Protein AF-A0A8D9BN60-F1 (afdb_monomer)

pLDDT: mean 88.51, std 16.21, range [39.34, 98.5]

Structure (mmCIF, N/CA/C/O backbone):
data_AF-A0A8D9BN60-F1
#
_entry.id   AF-A0A8D9BN60-F1
#
loop_
_atom_site.group_PDB
_atom_site.id
_atom_site.type_symbol
_atom_site.label_atom_id
_atom_site.label_alt_id
_atom_site.label_comp_id
_atom_site.label_asym_id
_atom_site.label_entity_id
_atom_site.label_seq_id
_atom_site.pdbx_PDB_ins_code
_atom_site.Cartn_x
_atom_site.Cartn_y
_atom_site.Cartn_z
_atom_site.occupancy
_atom_site.B_iso_or_equiv
_atom_site.auth_seq_id
_atom_site.auth_comp_id
_atom_site.auth_asym_id
_atom_site.auth_atom_id
_atom_site.pdbx_PDB_model_num
ATOM 1 N N . ARG A 1 1 ? -0.285 -2.147 -15.683 1.00 82.44 1 ARG A N 1
ATOM 2 C CA . ARG A 1 1 ? -1.670 -2.214 -16.193 1.00 82.44 1 ARG A CA 1
ATOM 3 C C . ARG A 1 1 ? -2.679 -2.809 -15.215 1.00 82.44 1 ARG A C 1
ATOM 5 O O . ARG A 1 1 ? -3.596 -2.090 -14.873 1.00 82.44 1 ARG A O 1
ATOM 12 N N . LYS A 1 2 ? -2.571 -4.063 -14.731 1.00 92.38 2 LYS A N 1
ATOM 13 C CA . LYS A 1 2 ? -3.561 -4.587 -13.751 1.00 92.38 2 LYS A CA 1
ATOM 14 C C . LYS A 1 2 ? -3.662 -3.726 -12.480 1.00 92.38 2 LYS A C 1
ATOM 16 O O . LYS A 1 2 ? -4.758 -3.490 -11.997 1.00 92.38 2 LYS A O 1
ATOM 21 N N . HIS A 1 3 ? -2.524 -3.225 -11.994 1.00 94.00 3 HIS A N 1
ATOM 22 C CA . HIS A 1 3 ? -2.446 -2.319 -10.840 1.00 94.00 3 HIS A CA 1
ATOM 23 C C . HIS A 1 3 ? -3.288 -1.044 -11.016 1.00 94.00 3 HIS A C 1
ATOM 25 O O . HIS A 1 3 ? -3.965 -0.635 -10.081 1.00 94.00 3 HIS A O 1
ATOM 31 N N . ASP A 1 4 ? -3.353 -0.501 -12.234 1.00 92.69 4 ASP A N 1
ATOM 32 C CA . ASP A 1 4 ? -4.119 0.712 -12.552 1.00 92.69 4 ASP A CA 1
ATOM 33 C C . ASP A 1 4 ? -5.643 0.481 -12.511 1.00 92.69 4 ASP A C 1
ATOM 35 O O . ASP A 1 4 ? -6.413 1.419 -12.330 1.00 92.69 4 ASP A O 1
ATOM 39 N N . PHE A 1 5 ? -6.081 -0.775 -12.655 1.00 94.94 5 PHE A N 1
ATOM 40 C CA . PHE A 1 5 ? -7.486 -1.199 -12.626 1.00 94.94 5 PHE A CA 1
ATOM 41 C C . PHE A 1 5 ? -7.836 -1.935 -11.329 1.00 94.94 5 PHE A C 1
ATOM 43 O O . PHE A 1 5 ? -8.588 -2.912 -11.335 1.00 94.94 5 PHE A O 1
ATOM 50 N N . CYS A 1 6 ? -7.255 -1.505 -10.209 1.00 97.38 6 CYS A N 1
ATOM 51 C CA . CYS A 1 6 ? -7.594 -2.064 -8.909 1.00 97.38 6 CYS A CA 1
ATOM 52 C C . CYS A 1 6 ? -9.096 -1.924 -8.620 1.00 97.38 6 CYS A C 1
ATOM 54 O O . CYS A 1 6 ? -9.716 -0.911 -8.938 1.00 97.38 6 CYS A O 1
ATOM 56 N N . PHE A 1 7 ? -9.665 -2.941 -7.975 1.00 97.12 7 PHE A N 1
ATOM 57 C CA . PHE A 1 7 ? -11.091 -2.988 -7.654 1.00 97.12 7 PHE A CA 1
ATOM 58 C C . PHE A 1 7 ? -11.523 -1.919 -6.639 1.00 97.12 7 PHE A C 1
ATOM 60 O O . PHE A 1 7 ? -12.702 -1.579 -6.578 1.00 97.12 7 PHE A O 1
ATOM 67 N N . ASP A 1 8 ? -10.590 -1.393 -5.839 1.00 98.06 8 ASP A N 1
ATOM 68 C CA . ASP A 1 8 ? -10.872 -0.325 -4.888 1.00 98.06 8 ASP A CA 1
ATOM 69 C C . ASP A 1 8 ? -9.711 0.673 -4.786 1.00 98.06 8 ASP A C 1
ATOM 71 O O . ASP A 1 8 ? -8.530 0.316 -4.802 1.00 98.06 8 ASP A O 1
ATOM 75 N N . SER A 1 9 ? -10.063 1.951 -4.672 1.00 97.75 9 SER A N 1
ATOM 76 C CA . SER A 1 9 ? -9.121 3.057 -4.587 1.00 97.75 9 SER A CA 1
ATOM 77 C C . SER A 1 9 ? -9.673 4.255 -3.809 1.00 97.75 9 SER A C 1
ATOM 79 O O . SER A 1 9 ? -10.884 4.461 -3.687 1.00 97.75 9 SER A O 1
ATOM 81 N N . ILE A 1 10 ? -8.755 5.077 -3.301 1.00 98.19 10 ILE A N 1
ATOM 82 C CA . ILE A 1 10 ? -9.016 6.399 -2.734 1.00 98.19 10 ILE A CA 1
ATOM 83 C C . ILE A 1 10 ? -8.220 7.414 -3.556 1.00 98.19 10 ILE A C 1
ATOM 85 O O . ILE A 1 10 ? -6.985 7.444 -3.521 1.00 98.19 10 ILE A O 1
ATOM 89 N N . LEU A 1 11 ? -8.939 8.238 -4.318 1.00 97.69 11 LEU A N 1
ATOM 90 C CA . LEU A 1 11 ? -8.359 9.275 -5.172 1.00 97.69 11 LEU A CA 1
ATOM 91 C C . LEU A 1 11 ? -7.572 10.325 -4.358 1.00 97.69 11 LEU A C 1
ATOM 93 O O . LEU A 1 11 ? -7.798 10.460 -3.150 1.00 97.69 11 LEU A O 1
ATOM 97 N N . PRO A 1 12 ? -6.653 11.072 -4.999 1.00 97.81 12 PRO A N 1
ATOM 98 C CA . PRO A 1 12 ? -5.926 12.168 -4.357 1.00 97.81 12 PRO A CA 1
ATOM 99 C C . PRO A 1 12 ? -6.863 13.141 -3.640 1.00 97.81 12 PRO A C 1
ATOM 101 O O . PRO A 1 12 ? -7.882 13.545 -4.201 1.00 97.81 12 PRO A O 1
ATOM 104 N N . HIS A 1 13 ? -6.529 13.505 -2.401 1.00 97.75 13 HIS A N 1
ATOM 105 C CA . HIS A 1 13 ? -7.288 14.454 -1.572 1.00 97.75 13 HIS A CA 1
ATOM 106 C C . HIS A 1 13 ? -8.757 14.074 -1.310 1.00 97.75 13 HIS A C 1
ATOM 108 O O . HIS A 1 13 ? -9.553 14.916 -0.895 1.00 97.75 13 HIS A O 1
ATOM 114 N N . ARG A 1 14 ? -9.142 12.809 -1.530 1.00 98.44 14 ARG A N 1
ATOM 115 C CA . ARG A 1 14 ? -10.487 12.304 -1.225 1.00 98.44 14 ARG A CA 1
ATOM 116 C C . ARG A 1 14 ? -10.494 11.470 0.048 1.00 98.44 14 ARG A C 1
ATOM 118 O O . ARG A 1 14 ? -9.485 10.886 0.447 1.00 98.44 14 ARG A O 1
ATOM 125 N N . THR A 1 15 ? -11.674 11.404 0.656 1.00 98.44 15 THR A N 1
ATOM 126 C CA . THR A 1 15 ? -11.955 10.591 1.838 1.00 98.44 15 THR A CA 1
ATOM 127 C C . THR A 1 15 ? -12.877 9.439 1.467 1.00 98.44 15 THR A C 1
ATOM 129 O O . THR A 1 15 ? -13.890 9.641 0.796 1.00 98.44 15 THR A O 1
ATOM 132 N N . LYS A 1 16 ? -12.539 8.232 1.921 1.00 98.44 16 LYS A N 1
ATOM 133 C CA . LYS A 1 16 ? -13.365 7.024 1.802 1.00 98.44 16 LYS A CA 1
ATOM 134 C C . LYS A 1 16 ? -13.144 6.157 3.040 1.00 98.44 16 LYS A C 1
ATOM 136 O O . LYS A 1 16 ? -12.029 6.100 3.544 1.00 98.44 16 LYS A O 1
ATOM 141 N N . TYR A 1 17 ? -14.192 5.514 3.557 1.00 97.94 17 TYR A N 1
ATOM 142 C CA . TYR A 1 17 ? -14.123 4.685 4.776 1.00 97.94 17 TYR A CA 1
ATOM 143 C C . TYR A 1 17 ? -13.575 5.417 6.021 1.00 97.94 17 TYR A C 1
ATOM 145 O O . TYR A 1 17 ? -12.984 4.802 6.902 1.00 97.94 17 TYR A O 1
ATOM 153 N N . GLY A 1 18 ? -13.716 6.747 6.076 1.00 97.56 18 GLY A N 1
ATOM 154 C CA . GLY A 1 18 ? -13.112 7.578 7.125 1.00 97.56 18 GLY A CA 1
ATOM 155 C C . GLY A 1 18 ? -11.595 7.784 6.990 1.00 97.56 18 GLY A C 1
ATOM 156 O O . GLY A 1 18 ? -10.995 8.427 7.844 1.00 97.56 18 GLY A O 1
ATOM 157 N N . LEU A 1 19 ? -10.968 7.283 5.921 1.00 98.06 19 LEU A N 1
ATOM 158 C CA . LEU A 1 19 ? -9.567 7.527 5.590 1.00 98.06 19 LEU A CA 1
ATOM 159 C C . LEU A 1 19 ? -9.453 8.620 4.528 1.00 98.06 19 LEU A C 1
ATOM 161 O O . LEU A 1 19 ? -10.039 8.512 3.452 1.00 98.06 19 LEU A O 1
ATOM 165 N N . THR A 1 20 ? -8.655 9.646 4.806 1.00 98.06 20 THR A N 1
ATOM 166 C CA . THR A 1 20 ? -8.311 10.693 3.835 1.00 98.06 20 THR A CA 1
ATOM 167 C C . THR A 1 20 ? -6.973 10.369 3.190 1.00 98.06 20 THR A C 1
ATOM 169 O O . THR A 1 20 ? -6.004 10.104 3.900 1.00 98.06 20 THR A O 1
ATOM 172 N N . ASN A 1 21 ? -6.904 10.399 1.859 1.00 97.44 21 ASN A N 1
ATOM 173 C CA . ASN A 1 21 ? -5.641 10.333 1.128 1.00 97.44 21 ASN A CA 1
ATOM 174 C C . ASN A 1 21 ? -5.019 11.741 1.046 1.00 97.44 21 ASN A C 1
ATOM 176 O O . ASN A 1 21 ? -5.516 12.564 0.278 1.00 97.44 21 ASN A O 1
ATOM 180 N N . PRO A 1 22 ? -3.939 12.049 1.791 1.00 95.56 22 PRO A N 1
ATOM 181 C CA . PRO A 1 22 ? -3.336 13.381 1.769 1.00 95.56 22 PRO A CA 1
ATOM 182 C C . PRO A 1 22 ? -2.410 13.597 0.563 1.00 95.56 22 PRO A C 1
ATOM 184 O O . PRO A 1 22 ? -1.935 14.709 0.350 1.00 95.56 22 PRO A O 1
ATOM 187 N N . GLY A 1 23 ? -2.085 12.533 -0.178 1.00 93.56 23 GLY A N 1
ATOM 188 C CA . GLY A 1 23 ? -1.087 12.567 -1.238 1.00 93.56 23 GLY A CA 1
ATOM 189 C C . GLY A 1 23 ? -1.666 12.926 -2.610 1.00 93.56 23 GLY A C 1
ATOM 190 O O . GLY A 1 23 ? -2.871 12.795 -2.828 1.00 93.56 23 GLY A O 1
ATOM 191 N N . PRO A 1 24 ? -0.790 13.292 -3.562 1.00 94.81 24 PRO A N 1
ATOM 192 C CA . PRO A 1 24 ? -1.179 13.637 -4.931 1.00 94.81 24 PRO A CA 1
ATOM 193 C C . PRO A 1 24 ? -1.454 12.407 -5.815 1.00 94.81 24 PRO A C 1
ATOM 195 O O . PRO A 1 24 ? -1.898 12.549 -6.949 1.00 94.81 24 PRO A O 1
ATOM 198 N N . PHE A 1 25 ? -1.186 11.196 -5.318 1.00 93.81 25 PHE A N 1
ATOM 199 C CA . PHE A 1 25 ? -1.358 9.942 -6.054 1.00 93.81 25 PHE A CA 1
ATOM 200 C C . PHE A 1 25 ? -2.501 9.116 -5.478 1.00 93.81 25 PHE A C 1
ATOM 202 O O . PHE A 1 25 ? -2.787 9.185 -4.280 1.00 93.81 25 PHE A O 1
ATOM 209 N N . VAL A 1 26 ? -3.134 8.308 -6.329 1.00 95.62 26 VAL A N 1
ATOM 210 C CA . VAL A 1 26 ? -4.171 7.364 -5.909 1.00 95.62 26 VAL A CA 1
ATOM 211 C C . VAL A 1 26 ? -3.609 6.367 -4.889 1.00 95.62 26 VAL A C 1
ATOM 213 O O . VAL A 1 26 ? -2.463 5.926 -4.985 1.00 95.62 26 VAL A O 1
ATOM 216 N N . ARG A 1 27 ? -4.416 6.027 -3.886 1.00 96.94 27 ARG A N 1
ATOM 217 C CA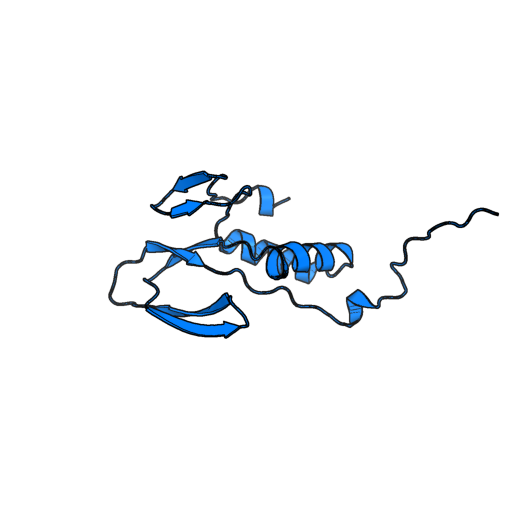 . ARG A 1 27 ? -4.129 4.950 -2.934 1.00 96.94 27 ARG A CA 1
ATOM 218 C C . ARG A 1 27 ? -5.018 3.770 -3.274 1.00 96.94 27 ARG A C 1
ATOM 220 O O . ARG A 1 27 ? -6.203 3.972 -3.515 1.00 96.94 27 ARG A O 1
ATOM 227 N N . LEU A 1 28 ? -4.463 2.567 -3.301 1.00 97.69 28 LEU A N 1
ATOM 228 C CA . LEU A 1 28 ? -5.177 1.358 -3.712 1.00 97.69 28 LEU A CA 1
ATOM 229 C C . LEU A 1 28 ? -5.370 0.399 -2.537 1.00 97.69 28 LEU A C 1
ATOM 231 O O . LEU A 1 28 ? -4.735 0.544 -1.485 1.00 97.69 28 LEU A O 1
ATOM 235 N N . HIS A 1 29 ? -6.240 -0.592 -2.731 1.00 98.25 29 HIS A N 1
ATOM 236 C CA . HIS A 1 29 ? -6.368 -1.695 -1.787 1.00 98.25 29 HIS A CA 1
ATOM 237 C C . HIS A 1 29 ? -5.046 -2.473 -1.670 1.00 98.25 29 HIS A C 1
ATOM 239 O O . HIS A 1 29 ? -4.359 -2.699 -2.670 1.00 98.25 29 HIS A O 1
ATOM 245 N N . CYS A 1 30 ? -4.695 -2.926 -0.464 1.00 98.06 30 CYS A N 1
ATOM 246 C CA . CYS A 1 30 ? -3.418 -3.607 -0.213 1.00 98.06 30 CYS A CA 1
ATOM 247 C C . CYS A 1 30 ? -3.198 -4.867 -1.058 1.00 98.06 30 CYS A C 1
ATOM 249 O O . CYS A 1 30 ? -2.060 -5.175 -1.405 1.00 98.06 30 CYS A O 1
ATOM 251 N N . ASP A 1 31 ? -4.263 -5.566 -1.444 1.00 97.75 31 ASP A N 1
ATOM 252 C CA . ASP A 1 31 ? -4.150 -6.741 -2.317 1.00 97.75 31 ASP A CA 1
ATOM 253 C C . ASP A 1 31 ? -3.646 -6.383 -3.721 1.00 97.75 31 ASP A C 1
ATOM 255 O O . 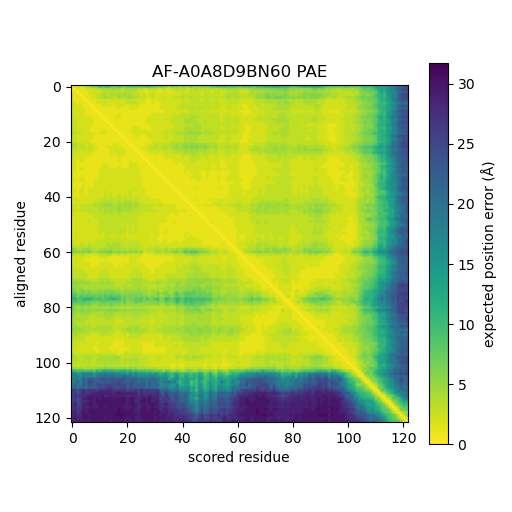ASP A 1 31 ? -2.854 -7.130 -4.296 1.00 97.75 31 ASP A O 1
ATOM 259 N N . CYS A 1 32 ? -4.037 -5.220 -4.252 1.00 98.00 32 CYS A N 1
ATOM 260 C CA . CYS A 1 32 ? -3.566 -4.738 -5.549 1.00 98.00 32 CYS A CA 1
ATOM 261 C C . CYS A 1 32 ? -2.077 -4.383 -5.500 1.00 98.00 32 CYS A C 1
ATOM 263 O O . CYS A 1 32 ? -1.322 -4.755 -6.400 1.00 98.00 32 CYS A O 1
ATOM 265 N N . ASP A 1 33 ? -1.638 -3.717 -4.430 1.00 97.69 33 ASP A N 1
ATOM 266 C CA . ASP A 1 33 ? -0.223 -3.413 -4.203 1.00 97.69 33 ASP A CA 1
ATOM 267 C C . ASP A 1 33 ? 0.608 -4.693 -4.016 1.00 97.69 33 ASP A C 1
ATOM 269 O O . ASP A 1 33 ? 1.697 -4.819 -4.578 1.00 97.69 33 ASP A O 1
ATOM 273 N N . LEU A 1 34 ? 0.087 -5.682 -3.284 1.00 96.75 34 LEU A N 1
ATOM 274 C CA . LEU A 1 34 ? 0.761 -6.963 -3.072 1.00 96.75 34 LEU A CA 1
ATOM 275 C C . LEU A 1 34 ? 0.863 -7.783 -4.364 1.00 96.75 34 LEU A C 1
ATOM 277 O O . LEU A 1 34 ? 1.894 -8.405 -4.636 1.00 96.75 34 LEU A O 1
ATOM 281 N N . GLU A 1 35 ? -0.185 -7.790 -5.184 1.00 97.44 35 GLU A N 1
ATOM 282 C CA . GLU A 1 35 ? -0.140 -8.428 -6.494 1.00 97.44 35 GLU A CA 1
ATOM 283 C C . GLU A 1 35 ? 0.847 -7.720 -7.428 1.00 97.44 35 GLU A C 1
ATOM 285 O O . GLU A 1 35 ? 1.624 -8.388 -8.119 1.00 97.44 35 GLU A O 1
ATOM 290 N N . PHE A 1 36 ? 0.869 -6.386 -7.418 1.00 97.50 36 PHE A N 1
ATOM 291 C CA . PHE A 1 36 ? 1.819 -5.604 -8.200 1.00 97.50 36 PHE A CA 1
ATOM 292 C C . PHE A 1 36 ? 3.264 -5.895 -7.790 1.00 97.50 36 PHE A C 1
ATOM 294 O O . PHE A 1 36 ? 4.098 -6.175 -8.651 1.00 97.50 36 PHE A O 1
ATOM 301 N N . HIS A 1 37 ? 3.538 -5.962 -6.485 1.00 96.56 37 HIS A N 1
ATOM 302 C CA . HIS A 1 37 ? 4.837 -6.369 -5.944 1.00 96.56 37 HIS A CA 1
ATOM 303 C C . HIS A 1 37 ? 5.268 -7.741 -6.476 1.00 96.56 37 HIS A C 1
ATOM 305 O O . HIS A 1 37 ? 6.351 -7.883 -7.048 1.00 96.56 37 HIS A O 1
ATOM 311 N N . ARG A 1 38 ? 4.391 -8.750 -6.383 1.00 96.69 38 ARG A N 1
ATOM 312 C CA . ARG A 1 38 ? 4.657 -10.100 -6.912 1.00 96.69 38 ARG A CA 1
ATOM 313 C C . ARG A 1 38 ? 4.841 -10.109 -8.427 1.00 96.69 38 ARG A C 1
ATOM 315 O O . ARG A 1 38 ? 5.619 -10.908 -8.939 1.00 96.69 38 ARG A O 1
ATOM 322 N N . CYS A 1 39 ? 4.109 -9.274 -9.159 1.00 97.19 39 CYS A N 1
ATOM 323 C CA . CYS A 1 39 ? 4.239 -9.138 -10.607 1.00 97.19 39 CYS A CA 1
ATOM 324 C C . CYS A 1 39 ? 5.631 -8.617 -10.985 1.00 97.19 39 CYS A C 1
ATOM 326 O O . CYS A 1 39 ? 6.340 -9.270 -11.746 1.00 97.19 39 CYS A O 1
ATOM 328 N N . LEU A 1 40 ? 6.063 -7.511 -10.375 1.00 95.75 40 LEU A N 1
ATOM 329 C CA . LEU A 1 40 ? 7.379 -6.919 -10.618 1.00 95.75 40 LEU A CA 1
ATOM 330 C C . LEU A 1 40 ? 8.523 -7.862 -10.227 1.00 95.75 40 LEU A C 1
ATOM 332 O O . LEU A 1 40 ? 9.501 -7.971 -10.969 1.00 95.75 40 LEU A O 1
ATOM 336 N N . LYS A 1 41 ? 8.382 -8.578 -9.099 1.00 94.31 41 LYS A N 1
ATOM 337 C CA . LYS A 1 41 ? 9.349 -9.603 -8.672 1.00 94.31 41 LYS A CA 1
ATOM 338 C C . LYS A 1 41 ? 9.459 -10.754 -9.667 1.00 94.31 41 LYS A C 1
ATOM 340 O O . LYS A 1 41 ? 10.560 -11.229 -9.901 1.00 94.31 41 LYS A O 1
ATOM 345 N N . ARG A 1 42 ? 8.336 -11.220 -10.223 1.00 94.31 42 ARG A N 1
ATOM 346 C CA . ARG A 1 42 ? 8.329 -12.305 -11.218 1.00 94.31 42 ARG A CA 1
ATOM 347 C C . ARG A 1 42 ? 8.896 -11.863 -12.563 1.00 94.31 42 ARG A C 1
ATOM 349 O O . ARG A 1 42 ? 9.563 -12.659 -13.204 1.00 94.31 42 ARG A O 1
ATOM 356 N N . ALA A 1 43 ? 8.634 -10.621 -12.974 1.00 94.00 43 ALA A N 1
ATOM 357 C CA . ALA A 1 43 ? 9.178 -10.073 -14.213 1.00 94.00 43 ALA A CA 1
ATOM 358 C C . ALA A 1 43 ? 10.713 -9.985 -14.174 1.00 94.00 43 ALA A C 1
ATOM 360 O O . ALA A 1 43 ? 11.358 -10.318 -15.160 1.00 94.00 43 ALA A O 1
ATOM 361 N N . ASN A 1 44 ? 11.279 -9.583 -13.027 1.00 89.06 44 ASN A N 1
ATOM 362 C CA . ASN A 1 44 ? 12.720 -9.581 -12.748 1.00 89.06 44 ASN A CA 1
ATOM 363 C C . ASN A 1 44 ? 13.603 -8.968 -13.862 1.00 89.06 44 ASN A C 1
ATOM 365 O O . ASN A 1 44 ? 14.675 -9.484 -14.179 1.00 89.06 44 ASN A O 1
ATOM 369 N N . THR A 1 45 ? 13.142 -7.873 -14.469 1.00 90.38 45 THR A N 1
ATOM 370 C CA . THR A 1 45 ? 13.909 -7.074 -15.435 1.00 90.38 45 THR A CA 1
ATOM 371 C C . THR A 1 45 ? 14.465 -5.827 -14.754 1.00 90.38 45 THR A C 1
ATOM 373 O O . THR A 1 45 ? 13.938 -5.401 -13.724 1.00 90.38 45 THR A O 1
ATOM 376 N N . PHE A 1 46 ? 15.485 -5.184 -15.333 1.00 90.25 46 PHE A N 1
ATOM 377 C CA . PHE A 1 46 ? 16.009 -3.917 -14.807 1.00 90.25 46 PHE A CA 1
ATOM 378 C C . PHE A 1 46 ? 14.893 -2.878 -14.590 1.00 90.25 46 PHE A C 1
ATOM 380 O O . PHE A 1 46 ? 14.773 -2.284 -13.517 1.00 90.25 46 PHE A O 1
ATOM 387 N N . ALA A 1 47 ? 13.997 -2.740 -15.574 1.00 92.31 47 ALA A N 1
ATOM 388 C CA . ALA A 1 47 ? 12.844 -1.851 -15.483 1.00 92.31 47 ALA A CA 1
ATOM 389 C C . ALA A 1 47 ? 11.870 -2.251 -14.358 1.00 92.31 47 ALA A C 1
ATOM 391 O O . ALA A 1 47 ? 11.432 -1.387 -13.598 1.00 92.31 47 ALA A O 1
ATOM 392 N N . SER A 1 48 ? 11.534 -3.542 -14.207 1.00 93.75 48 SER A N 1
ATOM 393 C CA . SER A 1 48 ? 10.595 -3.974 -13.161 1.00 93.75 48 SER A CA 1
ATOM 394 C C . SER A 1 48 ? 11.176 -3.810 -11.756 1.00 93.75 48 SER A C 1
ATOM 396 O O . SER A 1 48 ? 10.450 -3.435 -10.832 1.00 93.75 48 SER A O 1
ATOM 398 N N . VAL A 1 49 ? 12.485 -4.024 -11.600 1.00 93.25 49 VAL A N 1
ATOM 399 C CA . VAL A 1 49 ? 13.214 -3.766 -10.354 1.00 93.25 49 VAL A CA 1
ATOM 400 C C . VAL A 1 49 ? 13.232 -2.272 -10.040 1.00 93.25 49 VAL A C 1
ATOM 402 O O . VAL A 1 49 ? 12.883 -1.890 -8.923 1.00 93.25 49 VAL A O 1
ATOM 405 N N . GLY A 1 50 ? 13.553 -1.421 -11.019 1.00 94.06 50 GLY A N 1
ATOM 406 C CA . GLY A 1 50 ? 13.532 0.035 -10.862 1.00 94.06 50 GLY A CA 1
ATOM 407 C C . GLY A 1 50 ? 12.163 0.556 -10.415 1.00 94.06 50 GLY A C 1
ATOM 408 O O . GLY A 1 50 ? 12.067 1.276 -9.420 1.00 94.06 50 GLY A O 1
ATOM 409 N N . VAL A 1 51 ? 11.087 0.117 -11.078 1.00 95.31 51 VAL A N 1
ATOM 410 C CA . VAL A 1 51 ? 9.705 0.455 -10.692 1.00 95.31 51 VAL A CA 1
ATOM 411 C C . VAL A 1 51 ? 9.392 -0.027 -9.273 1.00 95.31 51 VAL A C 1
ATOM 413 O O . VAL A 1 51 ? 8.829 0.728 -8.480 1.00 95.31 51 VAL A O 1
ATOM 416 N N . GLY A 1 52 ? 9.791 -1.253 -8.923 1.00 95.06 52 GLY A N 1
ATOM 417 C CA . GLY A 1 52 ? 9.579 -1.814 -7.590 1.00 95.06 52 GLY A CA 1
ATOM 418 C C . GLY A 1 52 ? 10.271 -1.003 -6.492 1.00 95.06 52 GLY A C 1
ATOM 419 O O . GLY A 1 52 ? 9.657 -0.683 -5.473 1.00 95.06 52 GLY A O 1
ATOM 420 N N . ILE A 1 53 ? 11.525 -0.605 -6.713 1.00 94.25 53 ILE A N 1
ATOM 421 C CA . ILE A 1 53 ? 12.287 0.226 -5.773 1.00 94.25 53 ILE A CA 1
ATOM 422 C C . ILE A 1 53 ? 11.635 1.603 -5.618 1.00 94.25 53 ILE A C 1
ATOM 424 O O . ILE A 1 53 ? 11.400 2.043 -4.490 1.00 94.25 53 ILE A O 1
ATOM 428 N N . ILE A 1 54 ? 11.306 2.278 -6.722 1.00 93.88 54 ILE A N 1
ATOM 429 C CA . ILE A 1 54 ? 10.695 3.611 -6.669 1.00 93.88 54 ILE A CA 1
ATOM 430 C C . ILE A 1 54 ? 9.362 3.553 -5.915 1.00 93.88 54 ILE A C 1
ATOM 432 O O . ILE A 1 54 ? 9.164 4.308 -4.961 1.00 93.88 54 ILE A O 1
ATOM 436 N N . TYR A 1 55 ? 8.475 2.626 -6.279 1.00 94.75 55 TYR A N 1
ATOM 437 C CA . TYR A 1 55 ? 7.133 2.547 -5.705 1.00 94.75 55 TYR A CA 1
ATOM 438 C C . TYR A 1 55 ? 7.139 2.124 -4.224 1.00 94.75 55 TYR A C 1
ATOM 440 O O . TYR A 1 55 ? 6.584 2.823 -3.372 1.00 94.75 55 TYR A O 1
ATOM 448 N N . PHE A 1 56 ? 7.797 1.008 -3.889 1.00 94.06 56 PHE A N 1
ATOM 449 C CA . PHE A 1 56 ? 7.700 0.402 -2.554 1.00 94.06 56 PHE A CA 1
ATOM 450 C C . PHE A 1 56 ? 8.766 0.892 -1.565 1.00 94.06 56 PHE A C 1
ATOM 452 O O . PHE A 1 56 ? 8.533 0.853 -0.357 1.00 94.06 56 PHE A O 1
ATOM 459 N N . ASN A 1 57 ? 9.928 1.366 -2.033 1.00 91.69 57 ASN A N 1
ATOM 460 C CA . ASN A 1 57 ? 11.038 1.737 -1.144 1.00 91.69 57 ASN A CA 1
ATOM 461 C C . ASN A 1 57 ? 11.246 3.252 -1.035 1.00 91.69 57 ASN A C 1
ATOM 463 O O . ASN A 1 57 ? 11.577 3.721 0.057 1.00 91.69 57 ASN A O 1
ATOM 467 N N . ILE A 1 58 ? 11.064 4.005 -2.128 1.00 91.38 58 ILE A N 1
ATOM 468 C CA . ILE A 1 58 ? 11.267 5.464 -2.158 1.00 91.38 58 ILE A CA 1
ATOM 469 C C . ILE A 1 58 ? 9.967 6.196 -1.824 1.00 91.38 58 ILE A C 1
ATOM 471 O O . ILE A 1 58 ? 9.911 6.906 -0.820 1.00 91.38 58 ILE A O 1
ATOM 475 N N . LEU A 1 59 ? 8.914 5.990 -2.624 1.00 91.25 59 LEU A N 1
ATOM 476 C CA . LEU A 1 59 ? 7.626 6.662 -2.432 1.00 91.25 59 LEU A CA 1
ATOM 477 C C . LEU A 1 59 ? 6.890 6.169 -1.183 1.00 91.25 59 LEU A C 1
ATOM 479 O O . LEU A 1 59 ? 6.140 6.940 -0.585 1.00 91.25 59 LEU A O 1
ATOM 483 N N . LYS A 1 60 ? 7.104 4.900 -0.799 1.00 88.62 60 LYS A N 1
ATOM 484 C CA . LYS A 1 60 ? 6.487 4.251 0.374 1.00 88.62 60 LYS A CA 1
ATOM 485 C C . LYS A 1 60 ? 4.985 4.525 0.439 1.00 88.62 60 LYS A C 1
ATOM 487 O O . LYS A 1 60 ? 4.448 4.970 1.454 1.00 88.62 60 LYS A O 1
ATOM 492 N N . ALA A 1 61 ? 4.321 4.324 -0.698 1.00 86.50 61 ALA A N 1
ATOM 493 C CA . ALA A 1 61 ? 2.882 4.468 -0.796 1.00 86.50 61 ALA A CA 1
ATOM 494 C C . ALA A 1 61 ? 2.207 3.547 0.231 1.00 86.50 61 ALA A C 1
ATOM 496 O O . ALA A 1 61 ? 2.480 2.349 0.272 1.00 86.50 61 ALA A O 1
ATOM 497 N N . LYS A 1 62 ? 1.334 4.116 1.068 1.00 94.38 62 LYS A N 1
ATOM 498 C CA . LYS A 1 62 ? 0.461 3.317 1.930 1.00 94.38 62 LYS A CA 1
ATOM 499 C C . LYS A 1 62 ? -0.679 2.742 1.099 1.00 94.38 62 LYS A C 1
ATOM 501 O O . LYS A 1 62 ? -1.170 3.403 0.184 1.00 94.38 62 LYS A O 1
ATOM 506 N N . CYS A 1 63 ? -1.137 1.561 1.468 1.00 97.38 63 CYS A N 1
ATOM 507 C CA . CYS A 1 63 ? -2.350 0.948 0.945 1.00 97.38 63 CYS A CA 1
ATOM 508 C C . CYS A 1 63 ? -3.406 0.879 2.051 1.00 97.38 63 CYS A C 1
ATOM 510 O O . CYS A 1 63 ? -3.094 1.096 3.226 1.00 97.38 63 CYS A O 1
ATOM 512 N N . PHE A 1 64 ? -4.655 0.585 1.703 1.00 98.31 64 PHE A N 1
ATOM 513 C CA . PHE A 1 64 ? -5.714 0.381 2.693 1.00 98.31 64 PHE A CA 1
ATOM 514 C C . PHE A 1 64 ? -6.317 -1.020 2.591 1.00 98.31 64 PHE A C 1
ATOM 516 O O . PHE A 1 64 ? -6.352 -1.612 1.514 1.00 98.31 64 PHE A O 1
ATOM 523 N N . LYS A 1 65 ? -6.783 -1.555 3.720 1.00 98.19 65 LYS A N 1
ATOM 524 C CA . LYS A 1 65 ? -7.577 -2.790 3.787 1.00 98.19 65 LYS A CA 1
ATOM 525 C C . LYS A 1 65 ? -8.392 -2.833 5.072 1.00 98.19 65 LYS A C 1
ATOM 527 O O . LYS A 1 65 ? -8.074 -2.130 6.035 1.00 98.19 65 LYS A O 1
ATOM 532 N N . GLU A 1 66 ? -9.420 -3.668 5.088 1.00 98.25 66 GLU A N 1
ATOM 533 C CA . GLU A 1 66 ? -10.175 -3.980 6.297 1.00 98.25 66 GLU A CA 1
ATOM 534 C C . GLU A 1 66 ? -9.410 -4.981 7.172 1.00 98.25 66 GLU A C 1
ATOM 536 O O . GLU A 1 66 ? -9.053 -6.075 6.737 1.00 98.25 66 GLU A O 1
ATOM 541 N N . GLU A 1 67 ? -9.140 -4.597 8.419 1.00 97.94 67 GLU A N 1
ATOM 542 C CA . GLU A 1 67 ? -8.396 -5.421 9.370 1.00 97.94 67 GLU A CA 1
ATOM 543 C C . GLU A 1 67 ? -8.760 -5.058 10.815 1.00 97.94 67 GLU A C 1
ATOM 545 O O . GLU A 1 67 ? -9.326 -3.992 11.079 1.00 97.94 67 GLU A O 1
ATOM 550 N N . TYR A 1 68 ? -8.425 -5.932 11.762 1.00 98.38 68 TYR A N 1
ATOM 551 C CA . TYR A 1 68 ? -8.507 -5.624 13.191 1.00 98.38 68 TYR A CA 1
ATOM 552 C C . TYR A 1 68 ? -7.722 -4.345 13.557 1.00 98.38 68 TYR A C 1
ATOM 554 O O . TYR A 1 68 ? -6.716 -4.031 12.913 1.00 98.38 68 TYR A O 1
ATOM 562 N N . PRO A 1 69 ? -8.166 -3.560 14.559 1.00 98.25 69 PRO A N 1
ATOM 563 C CA . PRO A 1 69 ? -7.481 -2.333 14.962 1.00 98.25 69 PRO A CA 1
ATOM 564 C C . PRO A 1 69 ? -6.016 -2.567 15.334 1.00 98.25 69 PRO A C 1
ATOM 566 O O . PRO A 1 69 ? -5.708 -3.469 16.109 1.00 98.25 69 PRO A O 1
ATOM 569 N N . ILE A 1 70 ? -5.124 -1.729 14.803 1.00 97.50 70 ILE A N 1
ATOM 570 C CA . ILE A 1 70 ? -3.698 -1.767 15.146 1.00 97.50 70 ILE A CA 1
ATOM 571 C C . ILE A 1 70 ? -3.514 -1.285 16.591 1.00 97.50 70 ILE A C 1
ATOM 573 O O . ILE A 1 70 ? -3.974 -0.197 16.940 1.00 97.50 70 ILE A O 1
ATOM 577 N N . VAL A 1 71 ? -2.823 -2.085 17.404 1.00 97.62 71 VAL A N 1
ATOM 578 C CA . VAL A 1 71 ? -2.427 -1.757 18.783 1.00 97.62 71 VAL A CA 1
ATOM 579 C C . VAL A 1 71 ? -1.033 -1.149 18.793 1.00 97.62 71 VAL A C 1
ATOM 581 O O . VAL A 1 71 ? -0.829 -0.048 19.299 1.00 97.62 71 VAL A O 1
ATOM 584 N N . SER A 1 72 ? -0.071 -1.855 18.202 1.00 96.31 72 SER A N 1
ATOM 585 C CA . SER A 1 72 ? 1.335 -1.471 18.226 1.00 96.31 72 SER A CA 1
ATOM 586 C C . SER A 1 72 ? 2.078 -1.974 16.984 1.00 96.31 72 SER A C 1
ATOM 588 O O . SER A 1 72 ? 1.573 -2.791 16.205 1.00 96.31 72 SER A O 1
ATOM 590 N N . CYS A 1 73 ? 3.290 -1.458 16.775 1.00 95.69 73 CYS A N 1
ATOM 591 C CA . CYS A 1 73 ? 4.208 -1.993 15.780 1.00 95.69 73 CYS A CA 1
ATOM 592 C C . CYS A 1 73 ? 5.146 -3.014 16.429 1.00 95.69 73 CYS A C 1
ATOM 594 O O . CYS A 1 73 ? 5.936 -2.654 17.297 1.00 95.69 73 CYS A O 1
ATOM 596 N N . LEU A 1 74 ? 5.111 -4.258 15.953 1.00 95.69 74 LEU A N 1
ATOM 597 C CA . LEU A 1 74 ? 5.975 -5.341 16.428 1.00 95.69 74 LEU A CA 1
ATOM 598 C C . LEU A 1 74 ? 7.345 -5.345 15.743 1.00 95.69 74 LEU A C 1
ATOM 600 O O . LEU A 1 74 ? 8.322 -5.825 16.308 1.00 95.69 74 LEU A O 1
ATOM 604 N N . GLN A 1 75 ? 7.423 -4.845 14.507 1.00 94.19 75 GLN A N 1
ATOM 605 C CA . GLN A 1 75 ? 8.664 -4.845 13.735 1.00 94.19 75 GLN A CA 1
ATOM 606 C C . GLN A 1 75 ? 8.816 -3.547 12.943 1.00 94.19 75 GLN A C 1
ATOM 608 O O . GLN A 1 75 ? 8.170 -3.353 11.912 1.00 94.19 75 GLN A O 1
ATOM 613 N N . LEU A 1 76 ? 9.700 -2.668 13.417 1.00 91.88 76 LEU A N 1
ATOM 614 C CA . LEU A 1 76 ? 10.094 -1.448 12.718 1.00 91.88 76 LEU A CA 1
ATOM 615 C C . LEU A 1 76 ? 11.259 -1.723 11.772 1.00 91.88 76 LEU A C 1
ATOM 617 O O . LEU A 1 76 ? 12.215 -2.419 12.110 1.00 91.88 76 LEU A O 1
ATOM 621 N N . ARG A 1 77 ? 11.226 -1.093 10.599 1.00 86.81 77 ARG A N 1
ATOM 622 C CA . ARG A 1 77 ? 12.394 -0.997 9.723 1.00 86.81 77 ARG A CA 1
ATOM 623 C C . ARG A 1 77 ? 12.475 0.406 9.146 1.00 86.81 77 ARG A C 1
ATOM 625 O O . ARG A 1 77 ? 11.701 0.795 8.263 1.00 86.81 77 ARG A O 1
ATOM 632 N N . GLY A 1 78 ? 13.432 1.181 9.649 1.00 85.94 78 GLY A N 1
ATOM 633 C CA . GLY A 1 78 ? 13.479 2.627 9.446 1.00 85.94 78 GLY 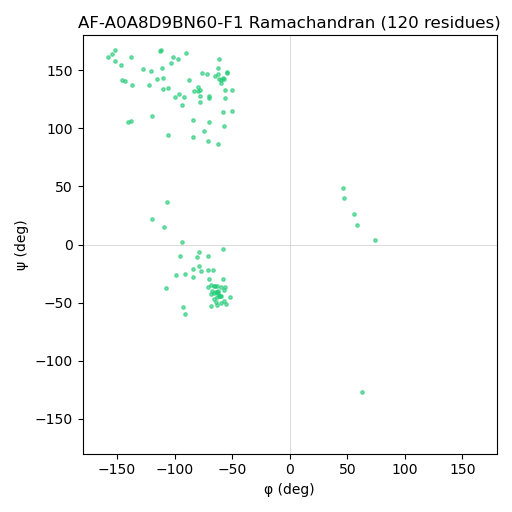A CA 1
ATOM 634 C C . GLY A 1 78 ? 12.252 3.296 10.072 1.00 85.94 78 GLY A C 1
ATOM 635 O O . GLY A 1 78 ? 11.941 3.053 11.230 1.00 85.94 78 GLY A O 1
ATOM 636 N N . ARG A 1 79 ? 11.527 4.102 9.288 1.00 85.31 79 ARG A N 1
ATOM 637 C CA . ARG A 1 79 ? 10.292 4.788 9.721 1.00 85.31 79 ARG A CA 1
ATOM 638 C C . ARG A 1 79 ? 8.991 4.030 9.408 1.00 85.31 79 ARG A C 1
ATOM 640 O O . ARG A 1 79 ? 7.919 4.562 9.664 1.00 85.31 79 ARG A O 1
ATOM 647 N N . SER A 1 80 ? 9.077 2.833 8.824 1.00 88.25 80 SER A N 1
ATOM 648 C CA . SER A 1 80 ? 7.906 2.033 8.432 1.00 88.25 80 SER A CA 1
ATOM 649 C C . SER A 1 80 ? 7.771 0.808 9.330 1.00 88.25 80 SER A C 1
ATOM 651 O O . SER A 1 80 ? 8.775 0.195 9.703 1.00 88.25 80 SER A O 1
ATOM 653 N N . CYS A 1 81 ? 6.528 0.449 9.640 1.00 92.12 81 CYS A N 1
ATOM 654 C CA . CYS A 1 81 ? 6.189 -0.756 10.383 1.00 92.12 81 CYS A CA 1
ATOM 655 C C . CYS A 1 81 ? 5.912 -1.924 9.427 1.00 92.12 81 CYS A C 1
ATOM 657 O O . CYS A 1 81 ? 5.098 -1.786 8.518 1.00 92.12 81 CYS A O 1
ATOM 659 N N . GLU A 1 82 ? 6.577 -3.062 9.625 1.00 90.12 82 GLU A N 1
ATOM 660 C CA . GLU A 1 82 ? 6.426 -4.263 8.789 1.00 90.12 82 GLU A CA 1
ATOM 661 C C . GLU A 1 82 ? 5.484 -5.306 9.407 1.00 90.12 82 GLU A C 1
ATOM 663 O O . GLU A 1 82 ? 4.874 -6.085 8.675 1.00 90.12 82 GLU A O 1
ATOM 668 N N . LYS A 1 83 ? 5.337 -5.325 10.739 1.00 93.31 83 LYS A N 1
ATOM 669 C CA . LYS A 1 83 ? 4.413 -6.219 11.454 1.00 93.31 83 LYS A CA 1
ATOM 670 C C . LYS A 1 83 ? 3.675 -5.475 12.550 1.00 93.31 83 LYS A C 1
ATOM 672 O O . LYS A 1 83 ? 4.291 -4.735 13.312 1.00 93.31 83 LYS A O 1
ATOM 677 N N . PHE A 1 84 ? 2.379 -5.734 12.651 1.00 95.75 84 PHE A N 1
ATOM 678 C CA . PHE A 1 84 ? 1.476 -5.055 13.570 1.00 95.75 84 PHE A CA 1
ATOM 679 C C . PHE A 1 84 ? 0.930 -6.035 14.602 1.00 95.75 84 PHE A C 1
ATOM 681 O O . PHE A 1 84 ? 0.614 -7.177 14.270 1.00 95.75 84 PHE A O 1
ATOM 688 N N . GLU A 1 85 ? 0.787 -5.560 15.831 1.00 97.62 85 GLU A N 1
ATOM 689 C CA . GLU A 1 85 ? -0.069 -6.180 16.831 1.00 97.62 85 GLU A CA 1
ATOM 690 C C . GLU A 1 85 ? -1.500 -5.699 16.594 1.00 97.62 85 GLU A C 1
ATOM 692 O O . GLU A 1 85 ? -1.729 -4.501 16.404 1.00 97.62 85 GLU A O 1
ATOM 697 N N . LEU A 1 86 ? -2.458 -6.624 16.579 1.00 97.75 86 LEU A N 1
ATOM 698 C CA . LEU A 1 86 ? -3.847 -6.337 16.236 1.00 97.75 86 LEU A CA 1
ATOM 699 C C . LEU A 1 86 ? -4.782 -6.739 17.377 1.00 97.75 86 LEU A C 1
ATOM 701 O O . LEU A 1 86 ? -4.666 -7.833 17.925 1.00 97.75 86 LEU A O 1
ATOM 705 N N . ASP A 1 87 ? -5.754 -5.882 17.675 1.00 98.12 87 ASP A N 1
ATOM 706 C CA . ASP A 1 87 ? -6.790 -6.144 18.671 1.00 98.12 87 ASP A CA 1
ATOM 707 C C . ASP A 1 87 ? -7.927 -6.965 18.051 1.00 98.12 87 ASP A C 1
ATOM 709 O O . ASP A 1 87 ? -8.874 -6.424 17.472 1.00 98.12 87 ASP A O 1
ATOM 713 N N . GLN A 1 88 ? -7.829 -8.289 18.171 1.00 98.00 88 GLN A N 1
ATOM 714 C CA . GLN A 1 88 ? -8.820 -9.222 17.625 1.00 98.00 88 GLN A CA 1
ATOM 715 C C 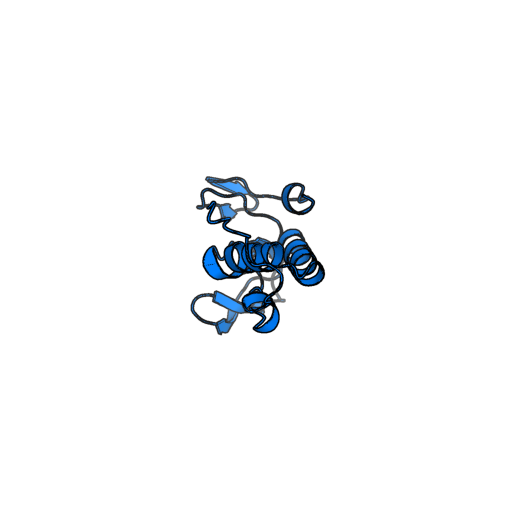. GLN A 1 88 ? -10.158 -9.217 18.380 1.00 98.00 88 GLN A C 1
ATOM 717 O O . GLN A 1 88 ? -11.125 -9.810 17.910 1.00 98.00 88 GLN A O 1
ATOM 722 N N . THR A 1 89 ? -10.242 -8.548 19.535 1.00 98.25 89 THR A N 1
ATOM 723 C CA . THR A 1 89 ? -11.491 -8.450 20.309 1.00 98.25 89 THR A CA 1
ATOM 724 C C . THR A 1 89 ? -12.451 -7.410 19.730 1.00 98.25 89 THR A C 1
ATOM 726 O O . THR A 1 89 ? -13.650 -7.425 20.012 1.00 98.25 89 THR A O 1
ATOM 729 N N . LYS A 1 90 ? -11.935 -6.498 18.898 1.00 97.94 90 LYS A N 1
ATOM 730 C CA . LYS A 1 90 ? -12.699 -5.417 18.276 1.00 97.94 90 LYS A CA 1
ATOM 731 C C . LYS A 1 90 ? -13.144 -5.779 16.866 1.00 97.94 90 LYS A C 1
ATOM 733 O O . LYS A 1 90 ? -12.562 -6.617 16.187 1.00 97.94 90 LYS A O 1
ATOM 738 N N . LYS A 1 91 ? -14.174 -5.083 16.382 1.00 98.19 91 LYS A N 1
ATOM 739 C CA . LYS A 1 91 ? -14.591 -5.185 14.980 1.00 98.19 91 LYS A CA 1
ATOM 740 C C . LYS A 1 91 ? -13.496 -4.647 14.059 1.00 98.19 91 LYS A C 1
ATOM 742 O O . LYS A 1 91 ? -12.818 -3.669 14.391 1.00 98.19 91 LYS A O 1
ATOM 747 N N . LYS A 1 92 ? -13.358 -5.275 12.892 1.00 98.25 92 LYS A N 1
ATOM 748 C CA . LYS A 1 92 ? -12.459 -4.804 11.841 1.00 98.25 92 LYS A CA 1
ATOM 749 C C . LYS A 1 92 ? -12.881 -3.423 11.346 1.00 98.25 92 LYS A C 1
ATOM 751 O O . LYS A 1 92 ? -14.049 -3.045 11.415 1.00 98.25 92 LYS A O 1
ATOM 756 N N . LYS A 1 93 ? -11.899 -2.662 10.873 1.00 98.06 93 LYS A N 1
ATOM 757 C CA . LYS A 1 93 ? -12.090 -1.358 10.239 1.00 98.06 93 LYS A CA 1
ATOM 758 C C . LYS A 1 93 ? -11.046 -1.154 9.150 1.00 98.06 93 LYS A C 1
ATOM 760 O O . LYS A 1 93 ? -9.953 -1.722 9.206 1.00 98.06 93 LYS A O 1
ATOM 765 N N . VAL A 1 94 ? -11.372 -0.321 8.167 1.00 98.50 94 VAL A N 1
ATOM 766 C CA . VAL A 1 94 ? -10.427 0.036 7.107 1.00 98.50 94 VAL A CA 1
ATOM 767 C C . VAL A 1 94 ? -9.328 0.923 7.690 1.00 98.50 94 VAL A C 1
ATOM 769 O O . VAL A 1 94 ? -9.608 1.923 8.352 1.00 98.50 94 VAL A O 1
ATOM 772 N N . GLN A 1 95 ? -8.071 0.535 7.489 1.00 98.25 95 GLN A N 1
ATOM 773 C CA . GLN A 1 95 ? -6.897 1.228 8.030 1.00 98.25 95 GLN A CA 1
ATOM 774 C C . GLN A 1 95 ? -5.791 1.319 6.979 1.00 98.25 95 GLN A C 1
ATOM 776 O O . GLN A 1 95 ? -5.784 0.569 6.002 1.00 98.25 95 GLN A O 1
ATOM 781 N N . TRP A 1 96 ? -4.850 2.239 7.197 1.00 97.50 96 TRP A N 1
ATOM 782 C CA . TRP A 1 96 ? -3.640 2.361 6.390 1.00 97.50 96 TRP A CA 1
ATOM 783 C C . TRP A 1 96 ? -2.598 1.322 6.797 1.00 97.50 96 TRP A C 1
ATOM 785 O O . TRP A 1 96 ? -2.294 1.176 7.979 1.00 97.50 96 TRP A O 1
ATOM 795 N N . PHE A 1 97 ? -1.987 0.685 5.805 1.00 96.69 97 PHE A N 1
ATOM 796 C CA . PHE A 1 97 ? -0.874 -0.239 5.974 1.00 96.69 97 PHE A CA 1
ATOM 797 C C . PHE A 1 97 ? 0.297 0.164 5.080 1.00 96.69 97 PHE A C 1
ATOM 799 O O . PHE A 1 97 ? 0.124 0.769 4.019 1.00 96.69 97 PHE A O 1
ATOM 806 N N . GLU A 1 98 ? 1.503 -0.165 5.529 1.00 93.00 98 GLU A N 1
ATOM 807 C CA . GLU A 1 98 ? 2.712 -0.030 4.722 1.00 93.00 98 GLU A CA 1
ATOM 808 C C . GLU A 1 98 ? 2.791 -1.219 3.755 1.00 9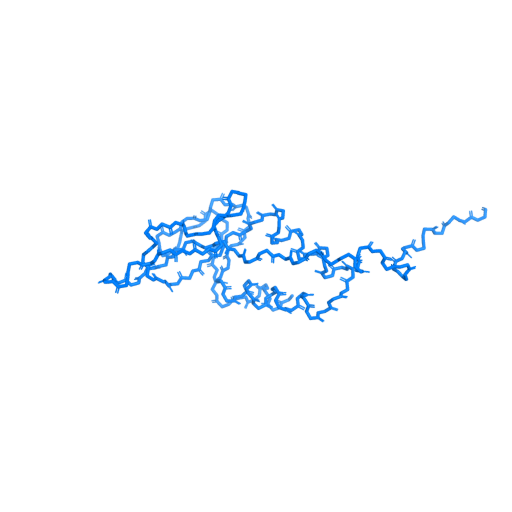3.00 98 GLU A C 1
ATOM 810 O O . GLU A 1 98 ? 2.635 -2.371 4.169 1.00 93.00 98 GLU A O 1
ATOM 815 N N . SER A 1 99 ? 3.048 -0.957 2.474 1.00 92.44 99 SER A N 1
ATOM 816 C CA . SER A 1 99 ? 3.294 -2.028 1.508 1.00 92.44 99 SER A CA 1
ATOM 817 C C . SER A 1 99 ? 4.667 -2.682 1.759 1.00 92.44 99 SER A C 1
ATOM 819 O O . SER A 1 99 ? 5.608 -1.997 2.178 1.00 92.44 99 SER A O 1
ATOM 821 N N . PRO A 1 100 ? 4.834 -3.997 1.508 1.00 91.06 100 PRO A N 1
ATOM 822 C CA . PRO A 1 100 ? 6.113 -4.670 1.709 1.00 91.06 100 PRO A CA 1
ATOM 823 C C . PRO A 1 100 ? 7.216 -4.044 0.858 1.00 91.06 100 PRO A C 1
ATOM 825 O O . PRO A 1 100 ? 7.018 -3.768 -0.327 1.00 91.06 100 PRO A O 1
ATOM 828 N N . ARG A 1 101 ? 8.412 -3.887 1.433 1.00 91.31 101 ARG A N 1
ATOM 829 C CA . ARG A 1 101 ? 9.569 -3.395 0.679 1.00 91.31 101 ARG A CA 1
ATOM 830 C C . ARG A 1 101 ? 9.876 -4.293 -0.515 1.00 91.31 101 ARG A C 1
ATOM 832 O O . ARG A 1 101 ? 9.783 -5.523 -0.443 1.00 91.31 101 ARG A O 1
ATOM 839 N N . PHE A 1 102 ? 10.292 -3.675 -1.610 1.00 93.31 102 PHE A N 1
ATOM 840 C CA . PHE A 1 102 ? 10.806 -4.392 -2.763 1.00 93.31 102 PHE A CA 1
ATOM 841 C C . PHE A 1 102 ? 12.247 -4.843 -2.485 1.00 93.31 102 PHE A C 1
ATOM 843 O O . PHE A 1 102 ? 13.040 -4.040 -1.975 1.00 93.31 102 PHE A O 1
ATOM 850 N N . PRO A 1 103 ? 12.605 -6.111 -2.760 1.00 90.12 103 PRO A N 1
ATOM 851 C CA . PRO A 1 103 ? 13.986 -6.560 -2.620 1.00 90.12 103 PRO A CA 1
ATOM 852 C C . PRO A 1 103 ? 14.886 -5.773 -3.578 1.00 90.12 103 PRO A C 1
ATOM 854 O O . PRO A 1 103 ? 14.456 -5.420 -4.669 1.00 90.12 103 PRO A O 1
ATOM 857 N N . ILE A 1 104 ? 16.127 -5.512 -3.171 1.00 81.38 104 ILE A N 1
ATOM 858 C CA . ILE A 1 104 ? 17.155 -4.920 -4.032 1.00 81.38 104 ILE A CA 1
ATOM 859 C C . ILE A 1 104 ? 18.122 -6.057 -4.373 1.00 81.38 104 ILE A C 1
ATOM 861 O O . ILE A 1 104 ? 18.984 -6.360 -3.547 1.00 81.38 104 ILE A O 1
ATOM 865 N N . PRO A 1 105 ? 17.950 -6.764 -5.504 1.00 71.25 105 PRO A N 1
ATOM 866 C CA . PRO A 1 105 ? 18.836 -7.862 -5.848 1.00 71.25 105 PRO A CA 1
ATOM 867 C C . PRO A 1 105 ? 20.132 -7.279 -6.408 1.00 71.25 105 PRO A C 1
ATOM 869 O O . PRO A 1 105 ? 20.102 -6.463 -7.333 1.00 71.25 105 PRO A O 1
ATOM 872 N N . THR A 1 106 ? 21.264 -7.711 -5.856 1.00 65.81 106 THR A N 1
ATOM 873 C CA . THR A 1 106 ? 22.602 -7.339 -6.336 1.00 65.81 106 THR A CA 1
ATOM 874 C C . THR A 1 106 ? 22.804 -7.766 -7.792 1.00 65.81 106 THR A C 1
ATOM 876 O O . THR A 1 106 ? 23.346 -7.007 -8.583 1.00 65.81 106 THR A O 1
ATOM 879 N N . GLU A 1 107 ? 22.265 -8.918 -8.189 1.00 61.72 107 GLU A N 1
ATOM 880 C CA . GLU A 1 107 ? 22.412 -9.489 -9.537 1.00 61.72 107 GLU A CA 1
ATOM 881 C C . GLU A 1 107 ? 21.757 -8.656 -10.656 1.00 61.72 107 GLU A C 1
ATOM 883 O O . GLU A 1 107 ? 22.300 -8.562 -11.751 1.00 61.72 107 GLU A O 1
ATOM 888 N N . THR A 1 108 ? 20.608 -8.014 -10.409 1.00 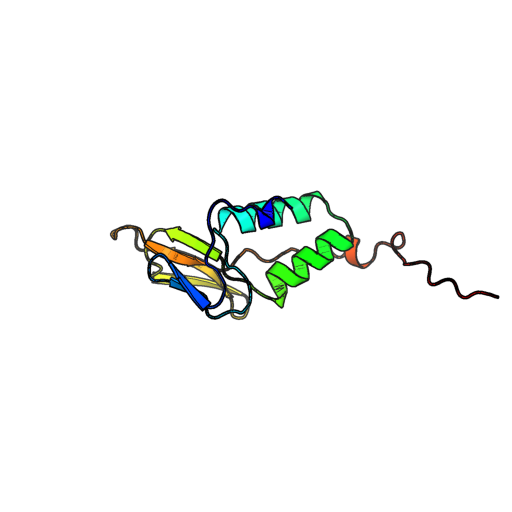56.94 108 THR A N 1
ATOM 889 C CA . THR A 1 108 ? 19.915 -7.177 -11.418 1.00 56.94 108 THR A CA 1
ATOM 890 C C . THR A 1 108 ? 20.441 -5.749 -11.508 1.00 56.94 108 THR A C 1
ATOM 892 O O . THR A 1 108 ? 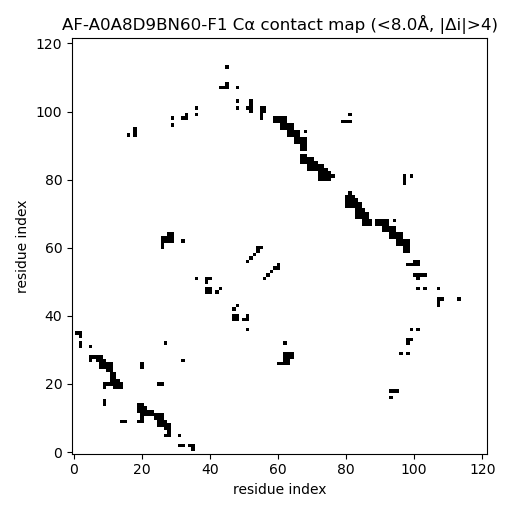20.216 -5.100 -12.523 1.00 56.94 108 THR A O 1
ATOM 895 N N . LEU A 1 109 ? 21.117 -5.244 -10.471 1.00 56.09 109 LEU A N 1
ATOM 896 C CA . LEU A 1 109 ? 21.753 -3.921 -10.520 1.00 56.09 109 LEU A CA 1
ATOM 897 C C . LEU A 1 109 ? 23.066 -3.934 -11.319 1.00 56.09 109 LEU A C 1
ATOM 899 O O . LEU A 1 109 ? 23.461 -2.891 -11.828 1.00 56.09 109 LEU A O 1
ATOM 903 N N . PHE A 1 110 ? 23.708 -5.100 -11.452 1.00 55.09 110 PHE A N 1
ATOM 904 C CA . PHE A 1 110 ? 24.998 -5.279 -12.130 1.00 55.09 110 PHE A CA 1
ATOM 905 C C . PHE A 1 110 ? 24.934 -6.239 -13.329 1.00 55.09 110 PHE A C 1
ATOM 907 O O . PHE A 1 110 ? 25.948 -6.806 -13.726 1.00 55.09 110 PHE A O 1
ATOM 914 N N . ARG A 1 111 ? 23.754 -6.454 -13.924 1.00 54.28 111 ARG A N 1
ATOM 915 C CA . ARG A 1 111 ? 23.641 -7.269 -15.140 1.00 54.28 111 ARG A CA 1
ATOM 916 C C . ARG A 1 111 ? 24.270 -6.516 -16.319 1.00 54.28 111 ARG A C 1
ATOM 918 O O . ARG A 1 111 ? 23.669 -5.590 -16.853 1.00 54.28 111 ARG A O 1
ATOM 925 N N . GLU A 1 112 ? 25.454 -6.953 -16.745 1.00 49.06 112 GLU A N 1
ATOM 926 C CA . GLU A 1 112 ? 26.241 -6.407 -17.872 1.00 49.06 112 GLU A CA 1
ATOM 927 C C . GLU A 1 112 ? 25.514 -6.418 -19.238 1.00 49.06 112 GLU A C 1
ATOM 929 O O . GLU A 1 112 ? 26.038 -5.897 -20.217 1.00 49.06 112 GLU A O 1
ATOM 934 N N . GLY A 1 113 ? 24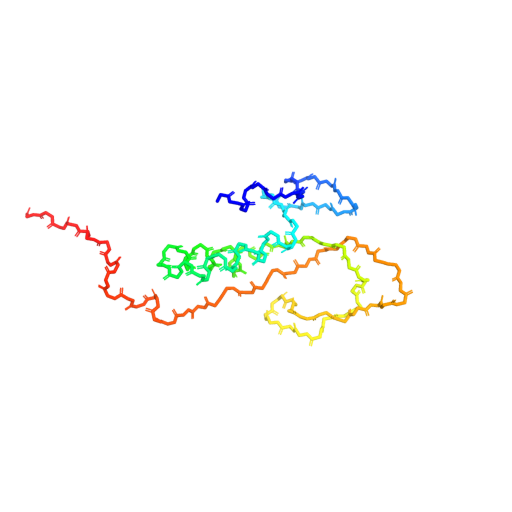.301 -6.977 -19.330 1.00 53.22 113 GLY A N 1
ATOM 935 C CA . GLY A 1 113 ? 23.542 -7.115 -20.579 1.00 53.22 113 GLY A CA 1
ATOM 936 C C . GLY A 1 113 ? 22.516 -6.017 -20.887 1.00 53.22 113 GLY A C 1
ATOM 937 O O . GLY A 1 113 ? 22.016 -5.988 -22.005 1.00 53.22 113 GLY A O 1
ATOM 938 N N . ASP A 1 114 ? 22.207 -5.120 -19.942 1.00 55.09 114 ASP A N 1
ATOM 939 C CA . ASP A 1 114 ? 21.157 -4.093 -20.108 1.00 55.09 114 ASP A CA 1
ATOM 940 C C . ASP A 1 114 ? 21.727 -2.665 -20.245 1.00 55.09 114 ASP A C 1
ATOM 942 O O . ASP A 1 114 ? 21.000 -1.674 -20.115 1.00 55.09 114 ASP A O 1
ATOM 946 N N . ALA A 1 115 ? 23.035 -2.533 -20.506 1.00 48.88 115 ALA A N 1
ATOM 947 C CA . ALA A 1 115 ? 23.639 -1.246 -20.824 1.00 48.88 115 ALA A CA 1
ATOM 948 C C . ALA A 1 115 ? 22.949 -0.657 -22.063 1.00 48.88 115 ALA A C 1
ATOM 950 O O . ALA A 1 115 ? 23.041 -1.190 -23.169 1.00 48.88 115 ALA A O 1
ATOM 951 N N . ILE A 1 116 ? 22.250 0.462 -21.865 1.00 47.62 116 ILE A N 1
ATOM 952 C CA . ILE A 1 116 ? 21.794 1.338 -22.940 1.00 47.62 116 ILE A CA 1
ATOM 953 C C . ILE A 1 116 ? 23.018 1.606 -23.813 1.00 47.62 116 ILE A C 1
ATOM 955 O O . ILE A 1 116 ? 23.982 2.214 -23.348 1.00 47.62 116 ILE A O 1
ATOM 959 N N . ALA A 1 117 ? 22.992 1.141 -25.062 1.00 41.28 117 ALA A N 1
ATOM 960 C CA . ALA A 1 117 ? 23.954 1.552 -26.067 1.00 41.28 117 ALA A CA 1
ATOM 961 C C . ALA A 1 117 ? 23.784 3.063 -26.279 1.00 41.28 117 ALA A C 1
ATOM 963 O O . ALA A 1 117 ? 23.016 3.509 -27.130 1.00 41.28 117 ALA A O 1
ATOM 964 N N . ILE A 1 118 ? 24.471 3.867 -25.467 1.00 44.69 118 ILE A N 1
ATOM 965 C CA . ILE A 1 118 ? 24.720 5.269 -25.769 1.00 44.69 118 ILE A CA 1
ATOM 966 C C . ILE A 1 118 ? 25.722 5.222 -26.913 1.00 44.69 118 ILE A C 1
ATOM 968 O O . ILE A 1 118 ? 26.930 5.129 -26.709 1.00 44.69 118 ILE A O 1
ATOM 972 N N . GLY A 1 119 ? 25.188 5.170 -28.132 1.00 39.69 119 GLY A N 1
ATOM 973 C CA . GLY A 1 119 ? 25.974 5.277 -29.344 1.00 39.69 119 GLY A CA 1
ATOM 974 C C . GLY A 1 119 ? 26.738 6.593 -29.314 1.00 39.69 119 GLY A C 1
ATOM 975 O O . GLY A 1 119 ? 26.172 7.649 -29.580 1.00 39.69 119 GLY A O 1
ATOM 976 N N . MET A 1 120 ? 28.029 6.528 -29.000 1.00 41.16 120 MET A N 1
ATOM 977 C CA . MET A 1 120 ? 28.965 7.546 -29.446 1.00 41.16 120 MET A CA 1
ATOM 978 C C . MET A 1 120 ? 29.181 7.279 -30.934 1.00 41.16 120 MET A C 1
ATOM 980 O O . MET A 1 120 ? 29.890 6.354 -31.329 1.00 41.16 120 MET A O 1
ATOM 984 N N . GLY A 1 121 ? 28.439 8.033 -31.747 1.00 39.34 121 GLY A N 1
ATOM 985 C CA . GLY A 1 121 ? 28.698 8.172 -33.172 1.00 39.34 121 GLY A CA 1
ATOM 986 C C . GLY A 1 121 ? 30.136 8.634 -33.404 1.00 39.34 121 GLY A C 1
ATOM 987 O O . GLY A 1 121 ? 30.721 9.299 -32.550 1.00 39.34 121 GLY A O 1
ATOM 988 N N . ARG A 1 122 ? 30.676 8.190 -34.538 1.00 42.50 122 ARG A N 1
ATOM 989 C CA . ARG A 1 122 ? 32.031 8.464 -35.030 1.00 42.50 122 ARG A CA 1
ATOM 990 C C . ARG A 1 122 ? 32.399 9.942 -35.002 1.00 42.50 122 ARG A C 1
ATOM 992 O O . ARG A 1 122 ? 31.501 10.761 -35.293 1.00 42.50 122 ARG A O 1
#

Nearest PDB structures (foldseek):
  8pih-assembly1_A  TM=9.488E-01  e=5.149E-10  Apis mellifera
  8pkc-assembly2_B  TM=9.686E-01  e=6.843E-09  Apis mellifera

Radius of gyration: 17.74 Å; Cα contacts (8 Å, |Δi|>4): 181; chains: 1; bounding box: 47×27×55 Å

Secondary structure (DSSP, 8-state):
-GGGG-S-EE-TT-EETTEE--SSS-EEBHHHHHHHHHHHHHH--HHHHHHHIIIIIIS--EEEEEESPEEEEEEEETTEEEEEEE-TTSPPEEEEEEPPPPP--HHHHS-TT---------

Sequence (122 aa):
RKHDFCFDSILPHRTKYGLTNPGPFVRLHCDCDLEFHRCLKRANTFASVGVGIIYFNILKAKCFKEEYPIVSCLQLRGRSCEKFELDQTKKKKVQWFESPRFPIPTETLFREGDAIAIGMGR

Organism: NCBI:txid428564

Mean predicted aligned error: 6.96 Å

Solvent-accessible surface area (backbone atoms only — not comparable to full-atom values): 7390 Å² total; per-residue (Å²): 111,72,60,82,65,46,96,45,74,36,50,50,72,32,72,52,82,91,45,68,34,88,45,93,56,72,31,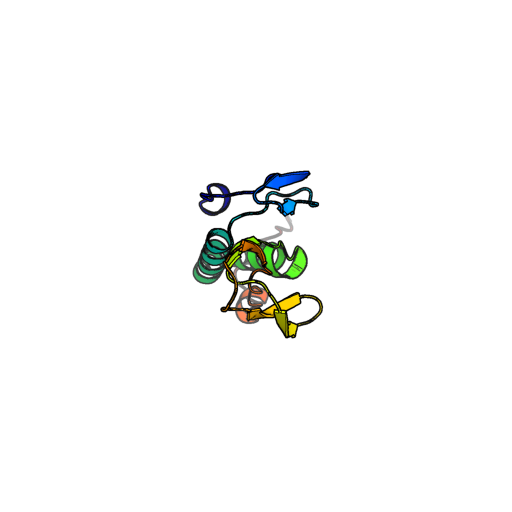40,32,41,68,42,55,51,49,44,52,53,49,30,63,69,64,65,39,64,67,35,47,51,52,34,38,45,49,32,61,68,64,51,54,52,20,36,48,77,36,47,46,76,74,46,71,75,35,76,58,87,97,44,56,81,37,71,39,61,40,77,92,49,76,63,43,65,43,83,41,66,56,74,68,48,84,84,59,70,68,63,79,65,48,87,83,71,69,76,81,77,77,79,73,132

InterPro domains:
  IPR016090 Phospholipase A2-like, central domain [PF05826] (1-66)
  IPR036444 Phospholipase A2 domain superfamily [G3DSA:1.20.90.10] (1-102)
  IPR036444 Phospholipase A2 domain superfamily [SSF48619] (1-99)

Foldseek 3Di:
DQLVVAPDKAADQGDDLNDGHPDNHIAGALVSLVVLLVVLVVVLALVSLVVLCCPQPVVQGWHKDWDADFDDAPDDDPPFGPDTDGDPVDGTGIDIHGHDHRDDDPCNVPPPPPPDCPDPDD